Protein AF-A0A7Y4TPW7-F1 (afdb_monomer_lite)

Sequence (62 aa):
MKNDPDVQAERGPGGTLVFADGDGYCIVGPEFVSVEESDCYAYGETREQAFANYATRARSAN

Structure (mmCIF, N/CA/C/O backbone):
data_AF-A0A7Y4TPW7-F1
#
_entry.id   AF-A0A7Y4TPW7-F1
#
loop_
_atom_site.group_PDB
_atom_site.id
_atom_site.type_symbol
_atom_site.label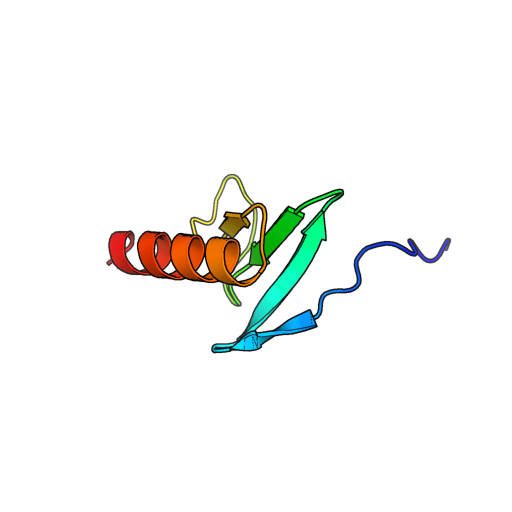_atom_id
_atom_site.label_alt_id
_atom_site.label_comp_id
_atom_site.label_asym_id
_atom_site.label_entity_id
_atom_site.label_seq_id
_atom_site.pdbx_PDB_ins_code
_atom_site.Cartn_x
_atom_site.Cartn_y
_atom_site.Cartn_z
_atom_site.occupancy
_atom_site.B_iso_or_equiv
_atom_site.auth_seq_id
_atom_site.auth_comp_id
_atom_site.auth_asym_id
_atom_site.auth_atom_id
_atom_site.pdbx_PDB_model_num
ATOM 1 N N . MET A 1 1 ? 6.514 -9.729 -28.525 1.00 42.12 1 MET A N 1
ATOM 2 C CA . MET A 1 1 ? 5.939 -8.933 -27.426 1.00 42.12 1 MET A CA 1
ATOM 3 C C . MET A 1 1 ? 7.026 -8.745 -26.382 1.00 42.12 1 MET A C 1
ATOM 5 O O . MET A 1 1 ? 7.639 -9.737 -26.010 1.00 42.12 1 MET A O 1
ATOM 9 N N . LYS A 1 2 ? 7.368 -7.500 -26.031 1.00 44.06 2 LYS A N 1
ATOM 10 C CA . LYS A 1 2 ? 8.376 -7.215 -25.002 1.00 44.06 2 LYS A CA 1
ATOM 11 C C . LYS A 1 2 ? 7.774 -7.600 -23.652 1.00 44.06 2 LYS A C 1
ATOM 13 O O . LYS A 1 2 ? 6.676 -7.164 -23.349 1.00 44.06 2 LYS A O 1
ATOM 18 N N . ASN A 1 3 ? 8.465 -8.456 -22.909 1.00 43.06 3 ASN A N 1
ATOM 19 C CA . ASN A 1 3 ? 8.197 -8.657 -21.493 1.00 43.06 3 ASN A CA 1
ATOM 20 C C . ASN A 1 3 ? 8.454 -7.313 -20.802 1.00 43.06 3 ASN A C 1
ATOM 22 O O . ASN A 1 3 ? 9.607 -6.884 -20.776 1.00 43.06 3 ASN A O 1
ATOM 26 N N . ASP A 1 4 ? 7.410 -6.636 -20.328 1.00 47.59 4 ASP A N 1
ATOM 27 C CA . ASP A 1 4 ? 7.540 -5.510 -19.403 1.00 47.59 4 ASP A CA 1
ATOM 28 C C . ASP A 1 4 ? 8.151 -6.053 -18.096 1.00 47.59 4 ASP A C 1
ATOM 30 O O . ASP A 1 4 ? 7.521 -6.892 -17.446 1.00 47.59 4 ASP A O 1
ATOM 34 N N . PRO A 1 5 ? 9.395 -5.690 -17.730 1.00 51.41 5 PRO A N 1
ATOM 35 C CA . PRO A 1 5 ? 10.105 -6.354 -16.634 1.00 51.41 5 PRO A CA 1
ATOM 36 C C . PRO A 1 5 ? 9.660 -5.955 -15.219 1.00 51.41 5 PRO A C 1
ATOM 38 O O . PRO A 1 5 ? 10.141 -6.552 -14.260 1.00 51.41 5 PRO A O 1
ATOM 41 N N . ASP A 1 6 ? 8.772 -4.977 -15.046 1.00 52.28 6 ASP A N 1
ATOM 42 C CA . ASP A 1 6 ? 8.809 -4.145 -13.831 1.00 52.28 6 ASP A CA 1
ATOM 43 C C . ASP A 1 6 ? 7.513 -4.087 -13.028 1.00 52.28 6 ASP A C 1
ATOM 45 O O . ASP A 1 6 ? 7.216 -3.100 -12.366 1.00 52.28 6 ASP A O 1
ATOM 49 N N . VAL A 1 7 ? 6.738 -5.166 -13.025 1.00 57.25 7 VAL A N 1
ATOM 50 C CA . VAL A 1 7 ? 5.628 -5.284 -12.078 1.00 57.25 7 VAL A CA 1
ATOM 51 C C . VAL A 1 7 ? 5.724 -6.636 -11.375 1.00 57.25 7 VAL A C 1
ATOM 53 O O . VAL A 1 7 ? 4.950 -7.561 -11.620 1.00 57.25 7 VAL A O 1
ATOM 56 N N . GLN A 1 8 ? 6.733 -6.781 -10.508 1.00 59.75 8 GLN A N 1
ATOM 57 C CA . GLN A 1 8 ? 6.803 -7.904 -9.571 1.00 59.75 8 GLN A CA 1
ATOM 58 C C . GLN A 1 8 ? 5.715 -7.716 -8.513 1.00 59.75 8 GLN A C 1
ATOM 60 O O . GLN A 1 8 ? 5.929 -7.100 -7.474 1.00 59.75 8 GLN A O 1
ATOM 65 N N . ALA A 1 9 ? 4.520 -8.211 -8.826 1.00 70.88 9 ALA A N 1
ATOM 66 C CA . ALA A 1 9 ? 3.406 -8.240 -7.898 1.00 70.88 9 ALA A CA 1
ATOM 67 C C . ALA A 1 9 ? 3.628 -9.368 -6.880 1.00 70.88 9 ALA A C 1
ATOM 69 O O . ALA A 1 9 ? 3.461 -10.548 -7.206 1.00 70.88 9 ALA A O 1
ATOM 70 N N . GLU A 1 10 ? 4.009 -9.037 -5.649 1.00 83.06 10 GLU A N 1
ATOM 71 C CA . GLU A 1 10 ? 3.991 -10.009 -4.556 1.00 83.06 10 GLU A CA 1
ATOM 72 C C . GLU A 1 10 ? 2.547 -10.235 -4.090 1.00 83.06 10 GLU A C 1
ATOM 74 O O . GLU A 1 10 ? 1.730 -9.318 -4.050 1.00 83.06 10 GLU A O 1
ATOM 79 N N . ARG A 1 11 ? 2.202 -11.474 -3.728 1.00 81.81 11 ARG A N 1
ATOM 80 C CA . ARG A 1 11 ? 0.872 -11.768 -3.180 1.00 81.81 11 ARG A CA 1
ATOM 81 C C . ARG A 1 11 ? 0.830 -11.390 -1.706 1.00 81.81 11 ARG A C 1
ATOM 83 O O . ARG A 1 11 ? 1.558 -11.961 -0.898 1.00 81.81 11 ARG A O 1
ATOM 90 N N . GLY A 1 12 ? -0.048 -10.458 -1.368 1.00 80.44 12 GLY A N 1
ATOM 91 C CA . GLY A 1 12 ? -0.358 -10.081 -0.000 1.00 80.44 12 GLY A CA 1
ATOM 92 C C . GLY A 1 12 ? -1.488 -10.923 0.612 1.00 80.44 12 GLY A C 1
ATOM 93 O O . GLY A 1 12 ? -2.138 -11.732 -0.062 1.00 80.44 12 GLY A O 1
ATOM 94 N N . PRO A 1 13 ? -1.750 -10.750 1.917 1.00 76.94 13 PRO A N 1
ATOM 95 C CA . PRO A 1 13 ? -2.881 -11.370 2.595 1.00 76.94 13 PRO A CA 1
ATOM 96 C C . PRO A 1 13 ? -4.224 -10.943 1.981 1.00 76.94 13 PRO A C 1
ATOM 98 O O . PRO A 1 13 ? -4.367 -9.848 1.437 1.00 76.94 13 PRO A O 1
ATOM 101 N N . GLY A 1 14 ? -5.229 -11.819 2.074 1.00 77.38 14 GLY A N 1
ATOM 102 C CA . GLY A 1 14 ? -6.589 -11.516 1.607 1.00 77.38 14 GLY A CA 1
ATOM 103 C C . GLY A 1 14 ? -6.737 -11.408 0.085 1.00 77.38 14 GLY A C 1
ATOM 104 O O . GLY A 1 14 ? -7.691 -10.800 -0.38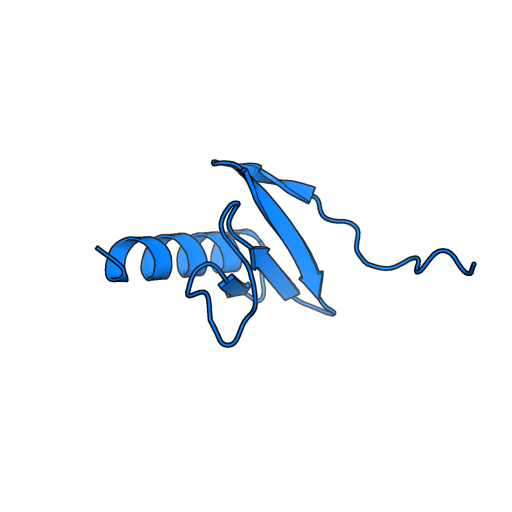3 1.00 77.38 14 GLY A O 1
ATOM 105 N N . GLY A 1 15 ? -5.798 -11.970 -0.686 1.00 80.62 15 GLY A N 1
ATOM 106 C CA . GLY A 1 15 ? -5.826 -11.910 -2.152 1.00 80.62 15 GLY A CA 1
ATOM 107 C C . GLY A 1 15 ? -5.350 -10.577 -2.728 1.00 80.62 15 GLY A C 1
ATOM 108 O O . GLY A 1 15 ? -5.566 -10.318 -3.907 1.00 80.62 15 GLY A O 1
ATOM 109 N N . THR A 1 16 ? -4.710 -9.742 -1.909 1.00 85.31 16 THR A N 1
ATOM 110 C CA . THR A 1 16 ? -4.120 -8.482 -2.361 1.00 85.31 16 THR A CA 1
ATOM 111 C C . THR A 1 16 ? -2.855 -8.718 -3.190 1.00 85.31 16 THR A C 1
ATOM 113 O O . THR A 1 16 ? -2.167 -9.732 -3.044 1.00 85.31 16 THR A O 1
ATOM 116 N N . LEU A 1 17 ? -2.538 -7.768 -4.061 1.00 87.25 17 LEU A N 1
ATOM 117 C CA . LEU A 1 17 ? -1.290 -7.696 -4.809 1.00 87.25 17 LEU A CA 1
ATOM 118 C C . LEU A 1 17 ? -0.479 -6.503 -4.312 1.00 87.25 17 LEU A C 1
ATOM 120 O O . LEU A 1 17 ? -1.020 -5.420 -4.107 1.00 87.25 17 LEU A O 1
ATOM 124 N N . VAL A 1 18 ? 0.812 -6.722 -4.107 1.00 87.88 18 VAL A N 1
ATOM 125 C CA . VAL A 1 18 ? 1.779 -5.732 -3.643 1.00 87.88 18 VAL A CA 1
ATOM 126 C C . VAL A 1 18 ? 2.712 -5.416 -4.792 1.00 87.88 18 VAL A C 1
ATOM 128 O O . VAL A 1 18 ? 3.437 -6.290 -5.258 1.00 87.88 18 VAL A O 1
ATOM 131 N N . PHE A 1 19 ? 2.720 -4.169 -5.222 1.00 87.00 19 PHE A N 1
ATOM 132 C CA . PHE A 1 19 ? 3.578 -3.681 -6.285 1.00 87.00 19 PHE A CA 1
ATOM 133 C C . PHE A 1 19 ? 4.628 -2.748 -5.694 1.00 87.00 19 PHE A C 1
ATOM 135 O O . PHE A 1 19 ? 4.301 -1.907 -4.859 1.00 87.00 19 PHE A O 1
ATOM 142 N N . ALA A 1 20 ? 5.884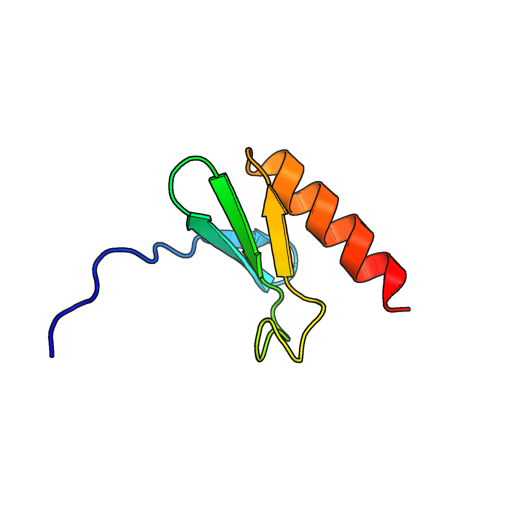 -2.909 -6.100 1.00 85.75 20 ALA A N 1
ATOM 143 C CA . ALA A 1 20 ? 6.914 -1.918 -5.818 1.00 85.75 20 ALA A CA 1
ATOM 144 C C . ALA A 1 20 ? 6.776 -0.776 -6.834 1.00 85.75 20 ALA A C 1
ATOM 146 O O . ALA A 1 20 ? 6.770 -1.037 -8.035 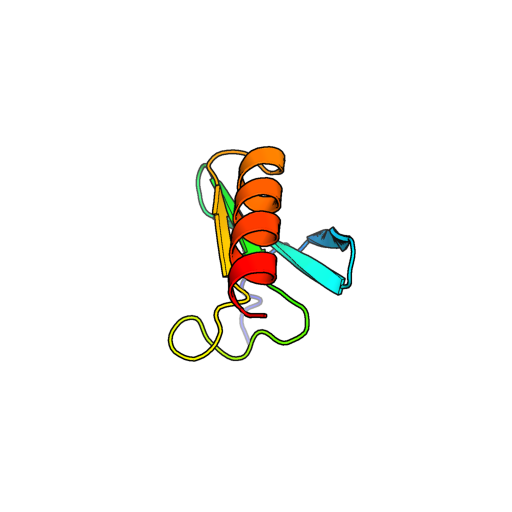1.00 85.75 20 ALA A O 1
ATOM 147 N N . ASP A 1 21 ? 6.653 0.458 -6.353 1.00 82.75 21 ASP A N 1
ATOM 148 C CA . ASP A 1 21 ? 6.521 1.657 -7.183 1.00 82.75 21 ASP A CA 1
ATOM 149 C C . ASP A 1 21 ? 7.587 2.670 -6.752 1.00 82.75 21 ASP A C 1
ATOM 151 O O . ASP A 1 21 ? 7.448 3.356 -5.739 1.00 82.75 21 ASP A O 1
ATOM 155 N N . GLY A 1 22 ? 8.710 2.686 -7.478 1.00 84.06 22 GLY A N 1
ATOM 156 C CA . GLY A 1 22 ? 9.873 3.509 -7.140 1.00 84.06 22 GLY A CA 1
ATOM 157 C C . GLY A 1 22 ? 10.402 3.228 -5.730 1.00 84.06 22 GLY A C 1
ATOM 158 O O . GLY A 1 22 ? 10.869 2.126 -5.444 1.00 84.06 22 GLY A O 1
ATOM 159 N N . ASP A 1 23 ? 10.327 4.238 -4.862 1.00 86.06 23 ASP A N 1
ATOM 160 C CA . ASP A 1 23 ? 10.747 4.175 -3.456 1.00 86.06 23 ASP A CA 1
ATOM 161 C C . ASP A 1 23 ? 9.648 3.659 -2.504 1.00 86.06 23 ASP A C 1
ATOM 163 O O . ASP A 1 23 ? 9.877 3.562 -1.298 1.00 86.06 23 ASP A O 1
ATOM 167 N N . GLY A 1 24 ? 8.457 3.334 -3.016 1.00 88.69 24 GLY A N 1
ATOM 168 C CA . GLY A 1 24 ? 7.302 2.929 -2.220 1.00 88.69 24 GLY A CA 1
ATOM 169 C C . GLY A 1 24 ? 6.631 1.638 -2.680 1.00 88.69 24 GLY A C 1
ATOM 170 O O . GLY A 1 24 ? 7.144 0.863 -3.492 1.00 88.69 24 GLY A O 1
ATOM 171 N N . TYR A 1 25 ? 5.454 1.391 -2.105 1.00 90.50 25 TYR A N 1
ATOM 172 C CA . TYR A 1 25 ? 4.660 0.190 -2.319 1.00 90.50 25 TYR A CA 1
ATOM 173 C C . TYR A 1 25 ? 3.185 0.518 -2.526 1.00 90.50 25 TYR A C 1
ATOM 175 O O . TYR A 1 25 ? 2.583 1.292 -1.781 1.00 90.50 25 TYR A O 1
ATOM 183 N N . CYS A 1 26 ? 2.583 -0.164 -3.491 1.00 88.81 26 CYS A N 1
ATOM 184 C CA . CYS A 1 26 ? 1.169 -0.088 -3.817 1.00 88.81 26 CYS A CA 1
ATOM 185 C C . CYS A 1 26 ? 0.487 -1.415 -3.479 1.00 88.81 26 CYS A C 1
ATOM 187 O O . CYS A 1 26 ? 0.912 -2.469 -3.944 1.00 88.81 26 CYS A O 1
ATOM 189 N N . ILE A 1 27 ? -0.593 -1.372 -2.703 1.00 89.38 27 ILE A N 1
ATOM 190 C CA . ILE A 1 27 ? -1.451 -2.520 -2.410 1.00 89.38 27 ILE A CA 1
ATOM 191 C C . ILE A 1 27 ? -2.726 -2.398 -3.222 1.00 89.38 27 ILE A C 1
ATOM 193 O O . ILE A 1 27 ? -3.409 -1.375 -3.180 1.00 89.38 27 ILE A O 1
ATOM 197 N N . VAL A 1 28 ? -3.058 -3.473 -3.916 1.00 87.12 28 VAL A N 1
ATOM 198 C CA . VAL A 1 28 ? -4.238 -3.595 -4.758 1.00 87.12 28 VAL A CA 1
ATOM 199 C C . VAL A 1 28 ? -5.079 -4.761 -4.265 1.00 87.12 28 VAL A C 1
ATOM 201 O O . VAL A 1 28 ? -4.557 -5.838 -3.983 1.00 87.12 28 VAL A O 1
ATOM 204 N N . GLY A 1 29 ? -6.383 -4.551 -4.142 1.00 84.69 29 GLY A N 1
ATOM 205 C CA . GLY A 1 29 ? -7.325 -5.585 -3.738 1.00 84.69 29 GLY A CA 1
ATOM 206 C C . GLY A 1 29 ? -7.649 -6.591 -4.838 1.00 84.69 29 GLY A C 1
ATOM 207 O O . GLY A 1 29 ? -7.493 -6.285 -6.018 1.00 84.69 29 GLY A O 1
ATOM 208 N N . PRO A 1 30 ? -8.167 -7.774 -4.473 1.00 77.75 30 PRO A N 1
ATOM 209 C CA . PRO A 1 30 ? -8.594 -8.784 -5.444 1.00 77.75 30 PRO A CA 1
ATOM 210 C C . PRO A 1 30 ? -9.752 -8.317 -6.342 1.00 77.75 30 PRO A C 1
ATOM 212 O O . PRO A 1 30 ? -9.908 -8.840 -7.440 1.00 77.75 30 PRO A O 1
ATOM 215 N N . GLU A 1 31 ? -10.547 -7.342 -5.892 1.00 75.25 31 GLU A N 1
ATOM 216 C CA . GLU A 1 31 ? -11.664 -6.753 -6.649 1.00 75.25 31 GLU A CA 1
ATOM 217 C C . GLU A 1 31 ? -11.289 -5.442 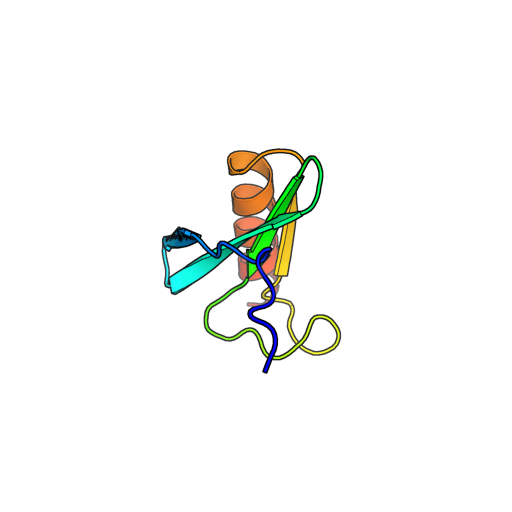-7.354 1.00 75.25 31 GLU A C 1
ATOM 219 O O . GLU A 1 31 ? -12.156 -4.711 -7.824 1.00 75.25 31 GLU A O 1
ATOM 224 N N . PHE A 1 32 ? -9.997 -5.114 -7.428 1.00 74.31 32 PHE A N 1
ATOM 225 C CA . PHE A 1 32 ? -9.554 -3.907 -8.108 1.00 74.31 32 PHE A CA 1
ATOM 226 C C . PHE A 1 32 ? -9.770 -4.004 -9.620 1.00 74.31 32 PHE A C 1
ATOM 228 O O . PHE A 1 32 ? -9.220 -4.885 -10.282 1.00 74.31 32 PHE A O 1
ATOM 235 N N . VAL A 1 33 ? -10.528 -3.051 -10.162 1.00 70.56 33 VAL A N 1
ATOM 236 C CA . VAL A 1 33 ? -10.752 -2.897 -11.605 1.00 70.56 33 VAL A CA 1
ATOM 237 C C . VAL A 1 33 ? -9.890 -1.761 -12.157 1.00 70.56 33 VAL A C 1
ATOM 239 O O . VAL A 1 33 ? -9.146 -1.958 -13.117 1.00 70.56 33 VAL A O 1
ATOM 242 N N . SER A 1 34 ? -9.954 -0.578 -11.539 1.00 67.25 34 SER A N 1
ATOM 243 C CA . SER A 1 34 ? -9.135 0.586 -11.891 1.00 67.25 34 SER A CA 1
ATOM 244 C C . SER A 1 34 ? -9.017 1.553 -10.708 1.00 67.25 34 SER A C 1
ATOM 246 O O . SER A 1 34 ? -9.825 1.516 -9.786 1.00 67.25 34 SER A O 1
ATOM 248 N N . VAL A 1 35 ? -8.030 2.450 -10.734 1.00 65.75 35 VAL A N 1
ATOM 249 C CA . VAL A 1 35 ? -7.837 3.480 -9.690 1.00 65.75 35 VAL A CA 1
ATOM 250 C C . VAL A 1 35 ? -8.943 4.541 -9.665 1.00 65.75 35 VAL A C 1
ATOM 252 O O . VAL A 1 35 ? -9.104 5.211 -8.650 1.00 65.75 35 VAL A O 1
ATOM 255 N N . GLU A 1 36 ? -9.688 4.704 -10.759 1.00 64.56 36 GLU A N 1
ATOM 256 C CA . GLU A 1 36 ? -10.802 5.658 -10.854 1.00 64.56 36 GLU A CA 1
ATOM 257 C C . GLU A 1 36 ? -12.136 5.045 -10.401 1.00 64.56 36 GLU A C 1
ATOM 259 O O . GLU A 1 36 ? -13.013 5.773 -9.941 1.00 64.56 36 GLU A O 1
ATOM 264 N N . GLU A 1 37 ? -12.287 3.718 -10.500 1.00 57.09 37 GLU A N 1
ATOM 265 C CA . GLU A 1 37 ? -13.522 3.001 -10.144 1.00 57.09 37 GLU A CA 1
ATOM 266 C C . GLU A 1 37 ? -13.427 2.175 -8.854 1.00 57.09 37 GLU A C 1
ATOM 268 O O . GLU A 1 37 ? -14.459 1.791 -8.308 1.00 57.09 37 GLU A O 1
ATOM 273 N N . SER A 1 38 ? -12.229 1.859 -8.358 1.00 62.47 38 SER A N 1
ATOM 274 C CA . SER A 1 38 ? -12.050 0.990 -7.191 1.00 62.47 38 SER A CA 1
ATOM 275 C C . SER A 1 38 ? -11.299 1.678 -6.054 1.00 62.47 38 SER A C 1
ATOM 277 O O . SER A 1 38 ? -10.124 2.020 -6.175 1.00 62.47 38 SER A O 1
ATOM 279 N N . ASP A 1 39 ? -11.930 1.722 -4.880 1.00 67.69 39 ASP A N 1
ATOM 280 C CA . ASP A 1 39 ? -11.288 2.076 -3.603 1.00 67.69 39 ASP A CA 1
ATOM 281 C C . ASP A 1 39 ? -10.309 0.997 -3.094 1.00 67.69 39 ASP A C 1
ATOM 283 O O . ASP A 1 39 ? -9.634 1.165 -2.075 1.00 67.69 39 ASP A O 1
ATOM 287 N N . CYS A 1 40 ? -10.183 -0.118 -3.819 1.00 76.31 40 CYS A N 1
ATOM 288 C CA . CYS A 1 40 ? -9.295 -1.240 -3.526 1.00 76.31 40 CYS A CA 1
ATOM 289 C C . CYS A 1 40 ? -7.828 -0.960 -3.903 1.00 76.31 40 CYS A C 1
ATOM 291 O O . CYS A 1 40 ? -7.141 -1.845 -4.413 1.00 76.31 40 CYS A O 1
ATOM 293 N N . TYR A 1 41 ? -7.342 0.256 -3.655 1.00 84.88 41 TYR A N 1
ATOM 294 C CA . TYR A 1 41 ? -5.955 0.661 -3.872 1.00 84.88 41 TYR A CA 1
ATOM 295 C C . TYR A 1 41 ? -5.444 1.531 -2.721 1.00 84.88 41 TYR A C 1
ATOM 297 O O . TYR A 1 41 ? -6.117 2.467 -2.272 1.00 84.88 41 TYR A O 1
ATOM 305 N N . ALA A 1 42 ? -4.216 1.270 -2.276 1.00 88.25 42 ALA A N 1
ATOM 306 C CA . ALA A 1 42 ? -3.505 2.138 -1.348 1.00 88.25 42 ALA A CA 1
ATOM 307 C C . ALA A 1 42 ? -2.001 2.164 -1.620 1.00 88.25 42 ALA A C 1
ATOM 309 O O . ALA A 1 42 ? -1.400 1.142 -1.925 1.00 88.25 42 ALA A O 1
ATOM 310 N N . TYR A 1 43 ? -1.392 3.331 -1.431 1.00 89.06 43 TYR A N 1
ATOM 311 C CA . TYR A 1 43 ? 0.055 3.530 -1.502 1.00 89.06 43 TYR A CA 1
ATOM 312 C C . TYR A 1 43 ? 0.642 3.730 -0.100 1.00 89.06 43 TYR A C 1
ATOM 314 O O . TYR A 1 43 ? -0.030 4.274 0.782 1.00 89.06 43 TYR A O 1
ATOM 322 N N . GLY A 1 44 ? 1.897 3.338 0.101 1.00 90.50 44 GLY A N 1
ATOM 323 C CA . GLY A 1 44 ? 2.698 3.692 1.269 1.00 90.50 44 GLY A CA 1
ATOM 324 C C . GLY A 1 44 ? 4.191 3.674 0.957 1.00 90.50 44 GLY A C 1
ATOM 325 O O . GLY A 1 44 ? 4.637 2.944 0.079 1.00 90.50 44 GLY A O 1
ATOM 326 N N . GLU A 1 45 ? 4.975 4.454 1.700 1.00 90.56 45 GLU A N 1
ATOM 327 C CA . GLU A 1 45 ? 6.438 4.506 1.546 1.00 90.56 45 GLU A CA 1
ATOM 328 C C . GLU A 1 45 ? 7.094 3.190 2.000 1.00 90.56 45 GLU A C 1
ATOM 330 O O . GLU A 1 45 ? 8.164 2.809 1.540 1.00 90.56 45 GLU A O 1
ATOM 335 N N . THR A 1 46 ? 6.421 2.440 2.878 1.00 90.81 46 THR A N 1
ATOM 336 C CA . THR A 1 46 ? 6.816 1.086 3.277 1.00 90.81 46 THR A CA 1
ATOM 337 C C . THR A 1 46 ? 5.679 0.097 3.050 1.00 90.81 46 THR A C 1
ATOM 339 O O . THR A 1 46 ? 4.503 0.468 3.050 1.00 90.81 46 THR A O 1
ATOM 342 N N . ARG A 1 47 ? 6.012 -1.196 2.916 1.00 87.31 47 ARG A N 1
ATOM 343 C CA . ARG A 1 47 ? 5.015 -2.278 2.789 1.00 87.31 47 ARG A CA 1
ATOM 344 C C . ARG A 1 47 ? 3.986 -2.232 3.916 1.00 87.31 47 ARG A C 1
ATOM 346 O O . ARG A 1 47 ? 2.790 -2.326 3.669 1.00 87.31 47 ARG A O 1
ATOM 353 N N . GLU A 1 48 ? 4.451 -2.053 5.149 1.00 89.81 48 GLU A N 1
ATOM 354 C CA . GLU A 1 48 ? 3.598 -1.987 6.339 1.00 89.81 48 GLU A CA 1
ATOM 355 C C . GLU A 1 48 ? 2.640 -0.795 6.283 1.00 89.81 48 GLU A C 1
ATOM 357 O O . GLU A 1 48 ? 1.448 -0.945 6.553 1.00 89.81 48 GLU A O 1
ATOM 362 N N . GLN A 1 49 ? 3.135 0.374 5.870 1.00 90.88 49 GLN A N 1
ATOM 363 C CA . GLN A 1 49 ? 2.309 1.566 5.719 1.00 90.88 49 GLN A CA 1
ATOM 364 C C . GLN A 1 49 ? 1.281 1.399 4.596 1.00 90.88 49 GLN A C 1
ATOM 366 O O . GLN A 1 49 ? 0.119 1.764 4.769 1.00 90.88 49 GLN A O 1
ATOM 371 N N . ALA A 1 50 ? 1.673 0.794 3.475 1.00 89.81 50 ALA A N 1
ATOM 372 C CA . ALA A 1 50 ? 0.783 0.542 2.351 1.00 89.81 50 ALA A CA 1
ATOM 373 C C . ALA A 1 50 ? -0.358 -0.418 2.748 1.00 89.81 50 ALA A C 1
ATOM 375 O O . ALA A 1 50 ? -1.525 -0.151 2.451 1.00 89.81 50 ALA A O 1
ATOM 376 N N . PHE A 1 51 ? -0.060 -1.475 3.517 1.00 87.81 51 PHE A N 1
ATOM 377 C CA . PHE A 1 51 ? -1.078 -2.368 4.085 1.00 87.81 51 PHE A CA 1
ATOM 378 C C . PHE A 1 51 ? -1.974 -1.682 5.121 1.00 87.81 51 PHE A C 1
ATOM 380 O O . PHE A 1 51 ? -3.184 -1.911 5.119 1.00 87.81 51 PHE A O 1
ATOM 387 N N . ALA A 1 52 ? -1.422 -0.831 5.989 1.00 89.62 52 ALA A N 1
ATOM 388 C CA . ALA A 1 52 ? -2.209 -0.077 6.965 1.00 89.62 52 ALA A CA 1
ATOM 389 C C . ALA A 1 52 ? -3.184 0.899 6.281 1.00 89.62 52 ALA A C 1
ATOM 391 O O . ALA A 1 52 ? -4.359 0.993 6.659 1.00 89.62 52 ALA A O 1
ATOM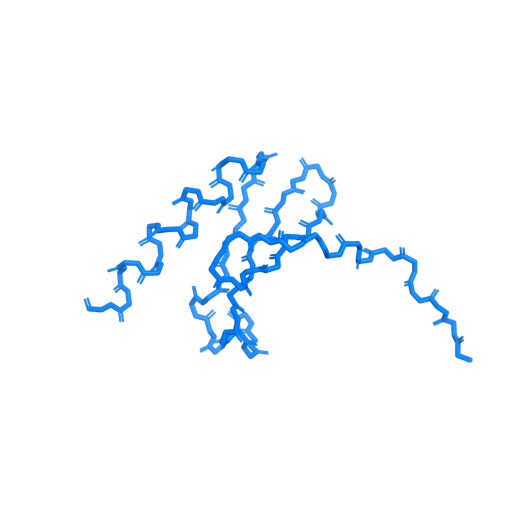 392 N N . ASN A 1 53 ? -2.722 1.573 5.226 1.00 87.81 53 ASN A N 1
ATOM 393 C CA . ASN A 1 53 ? -3.540 2.462 4.407 1.00 87.81 53 ASN A CA 1
ATOM 394 C C . ASN A 1 53 ? -4.638 1.680 3.676 1.00 87.81 53 ASN A C 1
ATOM 396 O O . ASN A 1 53 ? -5.798 2.097 3.688 1.00 87.81 53 ASN A O 1
ATOM 400 N N . TYR A 1 54 ? -4.300 0.515 3.114 1.00 87.38 54 TYR A N 1
ATOM 401 C CA . TYR A 1 54 ? -5.261 -0.378 2.469 1.00 87.38 54 TYR A CA 1
ATOM 402 C C . TYR A 1 54 ? -6.343 -0.854 3.447 1.00 87.38 54 TYR A C 1
ATOM 404 O O . TYR A 1 54 ? -7.531 -0.750 3.154 1.00 87.38 54 TYR A O 1
ATOM 412 N N . ALA A 1 55 ? -5.954 -1.304 4.643 1.00 83.69 55 ALA A N 1
ATOM 413 C CA . ALA A 1 55 ? -6.888 -1.759 5.672 1.00 83.69 55 ALA A CA 1
ATOM 414 C C . ALA A 1 55 ? -7.828 -0.641 6.153 1.00 83.69 55 ALA A C 1
ATOM 416 O O . ALA A 1 55 ? -9.001 -0.893 6.430 1.00 83.69 55 ALA A O 1
ATOM 417 N N . THR A 1 56 ? -7.332 0.597 6.226 1.00 81.94 56 THR A N 1
ATOM 418 C CA . THR A 1 56 ? -8.147 1.763 6.593 1.00 81.94 56 THR A CA 1
ATOM 419 C C . THR A 1 56 ? -9.172 2.079 5.504 1.00 81.94 56 THR A C 1
ATOM 421 O O . THR A 1 56 ? -10.348 2.248 5.815 1.00 81.94 56 THR A O 1
ATOM 424 N N . ARG A 1 57 ? -8.758 2.088 4.230 1.00 74.19 57 ARG A N 1
ATOM 425 C CA . ARG A 1 57 ? -9.649 2.350 3.086 1.00 74.19 57 ARG A CA 1
ATOM 426 C C . ARG A 1 57 ? -10.703 1.265 2.890 1.00 74.19 57 ARG A C 1
ATOM 428 O O . ARG A 1 57 ? -11.881 1.586 2.780 1.00 74.19 57 ARG A O 1
ATOM 435 N N . ALA A 1 58 ? -10.308 -0.007 2.946 1.00 65.56 58 ALA A N 1
ATOM 436 C CA . ALA A 1 58 ? -11.230 -1.137 2.824 1.00 65.56 58 ALA A CA 1
ATOM 437 C C . ALA A 1 58 ? -12.318 -1.131 3.914 1.00 65.56 58 ALA A C 1
ATOM 439 O O . ALA A 1 58 ? -13.434 -1.583 3.683 1.00 65.56 58 ALA A O 1
ATOM 440 N N . ARG A 1 59 ? -12.016 -0.588 5.102 1.00 57.69 59 ARG A N 1
ATOM 441 C CA . ARG A 1 59 ? -12.983 -0.462 6.200 1.00 57.69 59 ARG A CA 1
ATOM 442 C C . ARG A 1 59 ? -13.934 0.728 6.043 1.00 57.69 59 ARG A C 1
ATOM 444 O O . ARG A 1 59 ? -15.005 0.706 6.637 1.00 57.69 59 ARG A O 1
ATOM 451 N N . SER A 1 60 ? -13.556 1.753 5.281 1.00 53.62 60 SER A N 1
ATOM 452 C CA . SER A 1 60 ? -14.396 2.928 5.013 1.00 53.62 60 SER A CA 1
ATOM 453 C C . SER A 1 60 ? -15.402 2.721 3.878 1.00 53.62 60 SER A C 1
ATOM 455 O O . SER A 1 60 ? -16.318 3.524 3.750 1.00 53.62 60 SER A O 1
ATOM 457 N N . ALA A 1 61 ? -15.255 1.659 3.082 1.00 51.00 61 ALA A N 1
ATOM 458 C CA . ALA A 1 61 ? -16.174 1.304 1.999 1.00 51.00 61 ALA A CA 1
ATOM 459 C C . ALA A 1 61 ? -17.379 0.444 2.453 1.00 51.00 61 ALA A C 1
ATOM 461 O O . ALA A 1 61 ? -18.100 -0.079 1.605 1.00 51.00 61 ALA A O 1
ATOM 462 N N . ASN A 1 62 ? -17.595 0.280 3.767 1.00 43.88 62 ASN A N 1
ATOM 463 C CA . ASN A 1 62 ? -18.670 -0.536 4.345 1.00 43.88 62 ASN A CA 1
ATOM 464 C C . ASN A 1 62 ? -19.613 0.274 5.238 1.00 43.88 62 ASN A C 1
ATOM 466 O O . ASN A 1 62 ? -19.103 1.013 6.111 1.00 43.88 62 ASN A O 1
#

Foldseek 3Di:
DDDPPAFPFDQDPQRWTWGDDPQWIKIAHPPDDDPVPDLRIAIDSYPVRRVVRNVVSVVVVD

Secondary structure (DSSP, 8-state):
---------EEPGGG-EEEEETTEEEEE-TT---TTT-S-EEEESSHHHHHHHHHHHHHHT-

Radius of gyration: 11.83 Å; chains: 1; bounding box: 29×18×34 Å

pLDDT: mean 75.47, std 14.86, range [42.12, 90.88]